Protein AF-A0A839QDI7-F1 (afdb_monomer_lite)

pLDDT: mean 76.37, std 16.33, range [41.84, 93.56]

Structure (mmCIF, N/CA/C/O backbone):
data_AF-A0A839QDI7-F1
#
_entry.id   AF-A0A839QDI7-F1
#
loop_
_atom_site.group_PDB
_atom_site.id
_atom_site.type_symbol
_atom_site.label_atom_id
_atom_site.label_alt_id
_atom_site.label_comp_id
_atom_site.label_asym_id
_atom_site.label_entity_id
_atom_site.label_seq_id
_atom_site.pdbx_PDB_ins_code
_atom_site.Cartn_x
_atom_site.Cartn_y
_atom_site.Cartn_z
_atom_site.occupancy
_atom_site.B_iso_or_equiv
_atom_site.auth_seq_id
_atom_site.auth_comp_id
_atom_site.auth_asym_id
_atom_site.auth_atom_id
_atom_site.pdbx_PDB_model_num
ATOM 1 N N . MET A 1 1 ? 39.606 -48.692 -14.445 1.00 47.41 1 MET A N 1
ATOM 2 C CA . MET A 1 1 ? 39.840 -48.115 -13.105 1.00 47.41 1 MET A CA 1
ATOM 3 C C . MET A 1 1 ? 40.463 -46.753 -13.349 1.00 47.41 1 MET A C 1
ATOM 5 O O . MET A 1 1 ? 41.503 -46.721 -13.983 1.00 47.41 1 MET A O 1
ATOM 9 N N . SER A 1 2 ? 39.851 -45.617 -13.058 1.00 49.47 2 SER A N 1
ATOM 10 C CA . SER A 1 2 ? 38.655 -45.340 -12.272 1.00 49.47 2 SER A CA 1
ATOM 11 C C . SER A 1 2 ? 37.958 -44.123 -12.874 1.00 49.47 2 SER A C 1
ATOM 13 O O . SER A 1 2 ? 38.613 -43.261 -13.460 1.00 49.47 2 SER A O 1
ATOM 15 N N . GLU A 1 3 ? 36.635 -44.105 -12.743 1.00 54.88 3 GLU A N 1
ATOM 16 C CA . GLU A 1 3 ? 35.788 -42.927 -12.905 1.00 54.88 3 GLU A CA 1
ATOM 17 C C . GLU A 1 3 ? 36.410 -41.715 -12.201 1.00 54.88 3 GLU A C 1
ATOM 19 O O . GLU A 1 3 ? 36.850 -41.809 -11.056 1.00 54.88 3 GLU A O 1
ATOM 24 N N . SER A 1 4 ? 36.450 -40.577 -12.889 1.00 53.19 4 SER A N 1
ATOM 25 C CA . SER A 1 4 ? 36.465 -39.279 -12.221 1.00 53.19 4 SER A CA 1
ATOM 26 C C . SER A 1 4 ? 35.068 -38.719 -12.374 1.00 53.19 4 SER A C 1
ATOM 28 O O . SER A 1 4 ? 34.658 -38.272 -13.444 1.00 53.19 4 SER A O 1
ATOM 30 N N . SER A 1 5 ? 34.342 -38.919 -11.286 1.00 52.75 5 SER A N 1
ATOM 31 C CA . SER A 1 5 ? 32.993 -38.493 -10.999 1.00 52.75 5 SER A CA 1
ATOM 32 C C . SER A 1 5 ? 32.798 -36.996 -11.244 1.00 52.75 5 SER A C 1
ATOM 34 O O . SER A 1 5 ? 33.631 -36.174 -10.873 1.00 52.75 5 SER A O 1
ATOM 36 N N . GLU A 1 6 ? 31.644 -36.690 -11.833 1.00 56.03 6 GLU A N 1
ATOM 37 C CA . GLU A 1 6 ? 30.697 -35.733 -11.260 1.00 56.03 6 GLU A CA 1
ATOM 38 C C . GLU A 1 6 ? 31.202 -34.291 -11.116 1.00 56.03 6 GLU A C 1
ATOM 40 O O . GLU A 1 6 ? 31.594 -33.824 -10.051 1.00 56.03 6 GLU A O 1
ATOM 45 N N . SER A 1 7 ? 31.097 -33.533 -12.209 1.00 48.75 7 SER A N 1
ATOM 46 C CA . SER A 1 7 ? 30.787 -32.108 -12.077 1.00 48.75 7 SER A CA 1
ATOM 47 C C . SER A 1 7 ? 29.294 -32.020 -11.786 1.00 48.75 7 SER A C 1
ATOM 49 O O . SER A 1 7 ? 28.480 -31.988 -12.707 1.00 48.75 7 SER A O 1
ATOM 51 N N . ALA A 1 8 ? 28.956 -32.109 -10.500 1.00 52.09 8 ALA A N 1
ATOM 52 C CA . ALA A 1 8 ? 27.631 -31.813 -9.993 1.00 52.09 8 ALA A CA 1
ATOM 53 C C . ALA A 1 8 ? 27.238 -30.406 -10.456 1.00 52.09 8 ALA A C 1
ATOM 55 O O . ALA A 1 8 ? 27.849 -29.409 -10.072 1.00 52.09 8 ALA A O 1
ATOM 56 N N . ASP A 1 9 ? 26.282 -30.381 -11.376 1.00 53.50 9 ASP A N 1
ATOM 57 C CA . ASP A 1 9 ? 25.026 -29.663 -11.215 1.00 53.50 9 ASP A CA 1
ATOM 58 C C . ASP A 1 9 ? 24.997 -28.739 -9.984 1.00 53.50 9 ASP A C 1
ATOM 60 O O . ASP A 1 9 ? 24.723 -29.147 -8.857 1.00 53.50 9 ASP A O 1
ATOM 64 N N . VAL A 1 10 ? 25.337 -27.477 -10.212 1.00 52.00 10 VAL A N 1
ATOM 65 C CA . VAL A 1 10 ? 24.714 -26.384 -9.479 1.00 52.00 10 VAL A CA 1
ATOM 66 C C . VAL A 1 10 ? 24.097 -25.532 -10.570 1.00 52.00 10 VAL A C 1
ATOM 68 O O . VAL A 1 10 ? 24.691 -24.556 -11.033 1.00 52.00 10 VAL A O 1
ATOM 71 N N . GLU A 1 11 ? 22.926 -25.959 -11.049 1.00 41.84 11 GLU A N 1
ATOM 72 C CA . GLU A 1 11 ? 21.952 -25.010 -11.571 1.00 41.84 11 GLU A CA 1
ATOM 73 C C . GLU A 1 11 ? 21.780 -23.950 -10.477 1.00 41.84 11 GLU A C 1
ATOM 75 O O . GLU A 1 11 ? 21.132 -24.172 -9.455 1.00 41.84 11 GLU A O 1
ATOM 80 N N . ALA A 1 12 ? 22.452 -22.809 -10.640 1.00 44.59 12 ALA A N 1
ATOM 81 C CA . ALA A 1 12 ? 22.109 -21.603 -9.917 1.00 44.59 12 ALA A CA 1
ATOM 82 C C . ALA A 1 12 ? 20.693 -21.261 -10.372 1.00 44.59 12 ALA A C 1
ATOM 84 O O . ALA A 1 12 ? 20.512 -20.640 -11.418 1.00 44.59 12 ALA A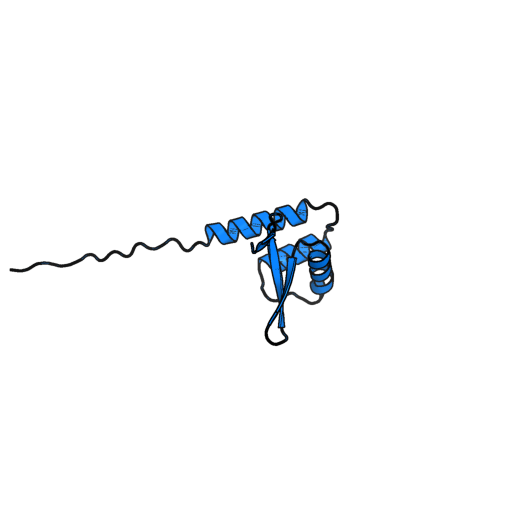 O 1
ATOM 85 N N . VAL A 1 13 ? 19.700 -21.774 -9.646 1.00 46.81 13 VAL A N 1
ATOM 86 C CA . VAL A 1 13 ? 18.305 -21.385 -9.803 1.00 46.81 13 VAL A CA 1
ATOM 87 C C . VAL A 1 13 ? 18.317 -19.862 -9.681 1.00 46.81 13 VAL A C 1
ATOM 89 O O . VAL A 1 13 ? 18.729 -19.372 -8.627 1.00 46.81 13 VAL A O 1
ATOM 92 N N . PRO A 1 14 ? 18.004 -19.094 -10.741 1.00 48.91 14 PRO A N 1
ATOM 93 C CA . PRO A 1 14 ? 17.879 -17.659 -10.587 1.00 48.91 14 PRO A CA 1
ATOM 94 C C . PRO A 1 14 ? 16.762 -17.446 -9.570 1.00 48.91 14 PRO A C 1
ATOM 96 O O . PRO A 1 14 ? 15.623 -17.845 -9.803 1.00 48.91 14 PRO A O 1
ATOM 99 N N . GLU A 1 15 ? 17.131 -16.918 -8.406 1.00 46.25 15 GLU A N 1
ATOM 100 C CA . GLU A 1 15 ? 16.193 -16.478 -7.384 1.00 46.25 15 GLU A CA 1
ATOM 101 C C . GLU A 1 15 ? 15.130 -15.614 -8.069 1.00 46.25 15 GLU A C 1
ATOM 103 O O . GLU A 1 15 ? 15.478 -14.669 -8.781 1.00 46.25 15 GLU A O 1
ATOM 108 N N . ASP A 1 16 ? 13.856 -15.953 -7.856 1.00 48.69 16 ASP A N 1
ATOM 109 C CA . ASP A 1 16 ? 12.615 -15.339 -8.369 1.00 48.69 16 ASP A CA 1
ATOM 110 C C . ASP A 1 16 ? 12.456 -13.821 -8.069 1.00 48.69 16 ASP A C 1
ATOM 112 O O . ASP A 1 16 ? 11.361 -13.266 -8.102 1.00 48.69 16 ASP A O 1
ATOM 116 N N . THR A 1 17 ? 13.550 -13.111 -7.809 1.00 52.19 17 THR A N 1
ATOM 117 C CA . THR A 1 17 ? 13.651 -11.663 -7.599 1.00 52.19 17 THR A CA 1
ATOM 118 C C . THR A 1 17 ? 13.067 -10.835 -8.749 1.00 52.19 17 THR A C 1
ATOM 120 O O . THR A 1 17 ? 12.470 -9.788 -8.500 1.00 52.19 17 THR A O 1
ATOM 123 N N . ASP A 1 18 ? 13.154 -11.308 -9.998 1.00 56.91 18 ASP A N 1
ATOM 124 C CA . ASP A 1 18 ? 12.501 -10.665 -11.150 1.00 56.91 18 ASP A CA 1
ATOM 125 C C . ASP A 1 18 ? 10.969 -10.654 -11.013 1.00 56.91 18 ASP A C 1
ATOM 127 O O . ASP A 1 18 ? 10.302 -9.711 -11.450 1.00 56.91 18 ASP A O 1
ATOM 131 N N . ASN A 1 19 ? 10.395 -11.687 -10.392 1.00 60.00 19 ASN A N 1
ATOM 132 C CA . ASN A 1 19 ? 8.955 -11.806 -10.209 1.00 60.00 19 ASN A CA 1
ATOM 133 C C . ASN A 1 19 ? 8.465 -10.876 -9.086 1.00 60.00 19 ASN A C 1
ATOM 135 O O . ASN A 1 19 ? 7.455 -10.195 -9.263 1.00 60.00 19 ASN A O 1
ATOM 139 N N . GLU A 1 20 ? 9.221 -10.767 -7.988 1.00 64.38 20 GLU A N 1
ATOM 140 C CA . GLU A 1 20 ? 8.925 -9.861 -6.867 1.00 64.38 20 GLU A CA 1
ATOM 141 C C . GLU A 1 20 ? 9.080 -8.380 -7.256 1.00 64.38 20 GLU A C 1
ATOM 143 O O . GLU A 1 20 ? 8.232 -7.551 -6.919 1.00 64.38 20 GLU A O 1
ATOM 148 N N . ASP A 1 21 ? 10.120 -8.024 -8.023 1.00 74.31 21 ASP A N 1
ATOM 149 C CA . ASP A 1 21 ? 10.303 -6.656 -8.530 1.00 74.31 21 ASP A CA 1
ATOM 150 C C . ASP A 1 21 ? 9.171 -6.271 -9.492 1.00 74.31 21 ASP A C 1
ATOM 152 O O . ASP A 1 21 ? 8.571 -5.198 -9.377 1.00 74.31 21 ASP A O 1
ATOM 156 N N . THR A 1 22 ? 8.804 -7.195 -10.384 1.00 77.75 22 THR A N 1
ATOM 157 C CA . THR A 1 22 ? 7.702 -7.006 -11.330 1.00 77.75 22 THR A CA 1
ATOM 158 C C . THR A 1 22 ? 6.357 -6.857 -10.616 1.00 77.75 22 THR A C 1
ATOM 160 O O . THR A 1 22 ? 5.559 -5.995 -10.991 1.00 77.75 22 THR A O 1
ATOM 163 N N . ALA A 1 23 ? 6.080 -7.670 -9.596 1.00 78.31 23 ALA A N 1
ATOM 164 C CA . ALA A 1 23 ? 4.841 -7.591 -8.830 1.00 78.31 23 ALA A CA 1
ATOM 165 C C . ALA A 1 23 ? 4.753 -6.280 -8.033 1.00 78.31 23 ALA A C 1
ATOM 167 O O . ALA A 1 23 ? 3.732 -5.587 -8.086 1.00 78.31 23 ALA A O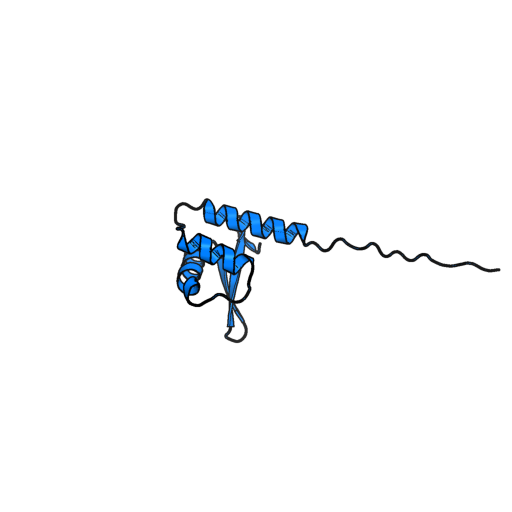 1
ATOM 168 N N . ARG A 1 24 ? 5.864 -5.863 -7.416 1.00 81.62 24 ARG A N 1
ATOM 169 C CA . ARG A 1 24 ? 5.984 -4.571 -6.732 1.00 81.62 24 ARG A CA 1
ATOM 170 C C . ARG A 1 24 ? 5.725 -3.392 -7.671 1.00 81.62 24 ARG A C 1
ATOM 172 O O . ARG A 1 24 ? 4.939 -2.507 -7.337 1.00 81.62 24 ARG A O 1
ATOM 179 N N . GLN A 1 25 ? 6.347 -3.375 -8.852 1.00 84.50 25 GLN A N 1
ATOM 180 C CA . GLN A 1 25 ? 6.142 -2.311 -9.843 1.00 84.50 25 GLN A CA 1
ATOM 181 C C . GLN A 1 25 ? 4.697 -2.261 -10.353 1.00 84.50 25 GLN A C 1
ATOM 183 O O . GLN A 1 25 ? 4.131 -1.177 -10.491 1.00 84.50 25 GLN A O 1
ATOM 188 N N . ARG A 1 26 ? 4.079 -3.422 -10.606 1.00 84.19 26 ARG A N 1
ATOM 189 C CA . ARG A 1 26 ? 2.671 -3.504 -11.028 1.00 84.19 26 ARG A CA 1
ATOM 190 C C . ARG A 1 26 ? 1.727 -2.959 -9.970 1.00 84.19 26 ARG A C 1
ATOM 192 O O . ARG A 1 26 ? 0.804 -2.225 -10.308 1.00 84.19 26 ARG A O 1
ATOM 199 N N . TRP A 1 27 ? 1.965 -3.292 -8.707 1.00 88.19 27 TRP A N 1
ATOM 200 C CA . TRP A 1 27 ? 1.168 -2.760 -7.615 1.00 88.19 27 TRP A CA 1
ATOM 201 C C . TRP A 1 27 ? 1.307 -1.239 -7.494 1.00 88.19 27 TRP A C 1
ATOM 203 O O . TRP A 1 27 ? 0.296 -0.544 -7.466 1.00 88.19 27 TRP A O 1
ATOM 213 N N . LEU A 1 28 ? 2.535 -0.707 -7.506 1.00 90.25 28 LEU A N 1
ATOM 214 C CA . LEU A 1 28 ? 2.762 0.743 -7.461 1.00 90.25 28 LEU A CA 1
ATOM 215 C C . LEU A 1 28 ? 2.069 1.471 -8.621 1.00 90.25 28 LEU A C 1
ATOM 217 O O . LEU A 1 28 ? 1.464 2.523 -8.412 1.00 90.25 28 LEU A O 1
ATOM 221 N N . ALA A 1 29 ? 2.105 0.894 -9.826 1.00 88.62 29 ALA A N 1
ATOM 222 C CA . ALA A 1 29 ? 1.370 1.418 -10.972 1.00 88.62 29 ALA A CA 1
ATOM 223 C C . ALA A 1 29 ? -0.149 1.395 -10.736 1.00 88.62 29 ALA A C 1
ATOM 225 O O . ALA A 1 29 ? -0.807 2.404 -10.961 1.00 88.62 29 ALA A O 1
ATOM 226 N N . ALA A 1 30 ? -0.699 0.298 -10.206 1.00 87.25 30 ALA A N 1
ATOM 227 C CA . ALA A 1 30 ? -2.124 0.193 -9.895 1.00 87.25 30 ALA A CA 1
ATOM 228 C C . ALA A 1 30 ? -2.577 1.222 -8.846 1.00 87.25 30 ALA A C 1
ATOM 230 O O . ALA A 1 30 ? -3.646 1.813 -8.990 1.00 87.25 30 ALA A O 1
ATOM 231 N N . VAL A 1 31 ? -1.754 1.482 -7.821 1.00 89.56 31 VAL A N 1
ATOM 232 C CA . VAL A 1 31 ? -2.017 2.562 -6.861 1.00 89.56 31 VAL A CA 1
ATOM 233 C C . VAL A 1 31 ? -2.004 3.911 -7.584 1.00 89.56 31 VAL A C 1
ATOM 235 O O . VAL A 1 31 ? -2.936 4.684 -7.412 1.00 89.56 31 VAL A O 1
ATOM 238 N N . ALA A 1 32 ? -1.013 4.186 -8.437 1.00 90.19 32 ALA A N 1
ATOM 239 C CA . ALA A 1 32 ? -0.926 5.442 -9.190 1.00 90.19 32 ALA A CA 1
ATOM 240 C C . ALA A 1 32 ? -2.071 5.665 -10.195 1.00 90.19 32 ALA A C 1
ATOM 242 O O . ALA A 1 32 ? -2.417 6.811 -10.486 1.00 90.19 32 ALA A O 1
ATOM 243 N N . GLU A 1 33 ? -2.653 4.593 -10.727 1.00 89.50 33 GLU A N 1
ATOM 244 C CA . GLU A 1 33 ? -3.752 4.638 -11.694 1.00 89.50 33 GLU A CA 1
ATOM 245 C C . GLU A 1 33 ? -5.142 4.745 -11.037 1.00 89.50 33 GLU A C 1
ATOM 247 O O . GLU A 1 33 ? -6.103 5.158 -11.696 1.00 89.50 33 GLU A O 1
ATOM 252 N N . ASP A 1 34 ? -5.285 4.411 -9.748 1.00 87.81 34 ASP A N 1
ATOM 253 C CA . ASP A 1 34 ? -6.566 4.512 -9.043 1.00 87.81 34 ASP A CA 1
ATOM 254 C C . ASP A 1 34 ? -6.912 5.979 -8.741 1.00 87.81 34 ASP A C 1
ATOM 256 O O . ASP A 1 34 ? -6.249 6.664 -7.964 1.00 87.81 34 ASP A O 1
ATOM 260 N N . SER A 1 35 ? -8.016 6.454 -9.326 1.00 90.50 35 SER A N 1
ATOM 261 C CA . SER A 1 35 ? -8.503 7.838 -9.205 1.00 90.50 35 SER A CA 1
ATOM 262 C C . SER A 1 35 ? -8.821 8.319 -7.781 1.00 90.50 35 SER A C 1
ATOM 264 O O . SER A 1 35 ? -9.003 9.518 -7.579 1.00 90.50 35 SER A O 1
ATOM 266 N N . ARG A 1 36 ? -8.943 7.406 -6.807 1.00 91.12 36 ARG A N 1
ATOM 267 C CA . ARG A 1 36 ? -9.179 7.724 -5.388 1.00 91.12 36 ARG A CA 1
ATOM 268 C C . ARG A 1 36 ? -7.876 7.983 -4.636 1.00 91.12 36 ARG A C 1
ATOM 270 O O . ARG A 1 36 ? -7.914 8.466 -3.505 1.00 91.12 36 ARG A O 1
ATOM 277 N N . THR A 1 37 ? -6.739 7.622 -5.224 1.00 90.50 37 THR A N 1
ATOM 278 C CA . THR A 1 37 ? -5.436 7.806 -4.597 1.00 90.50 37 THR A CA 1
ATOM 279 C C . THR A 1 37 ? -4.958 9.247 -4.747 1.00 90.50 37 THR A C 1
ATOM 281 O O . THR A 1 37 ? -5.359 9.998 -5.632 1.00 90.50 37 THR A O 1
ATOM 284 N N . GLU A 1 38 ? -4.106 9.654 -3.815 1.00 93.56 38 GLU A N 1
ATOM 285 C CA . GLU A 1 38 ? -3.577 11.008 -3.686 1.00 93.56 38 GLU A CA 1
ATOM 286 C C . GLU A 1 38 ? -2.065 10.900 -3.476 1.00 93.56 38 GLU A C 1
ATOM 288 O O . GLU A 1 38 ? -1.550 9.823 -3.171 1.00 93.56 38 GLU A O 1
ATOM 293 N N . ALA A 1 39 ? -1.339 12.018 -3.5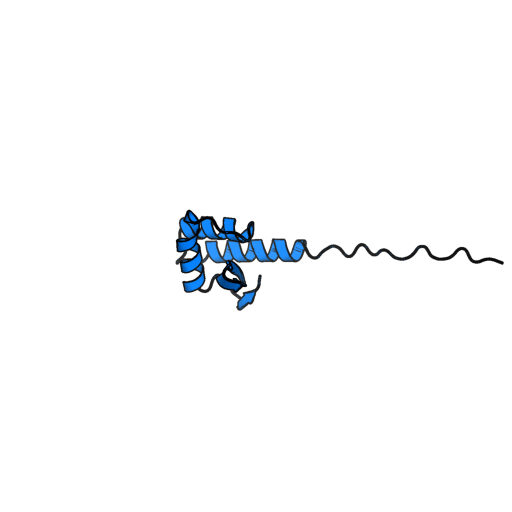43 1.00 92.44 39 ALA A N 1
ATOM 294 C CA . ALA A 1 39 ? 0.117 12.028 -3.376 1.00 92.44 39 ALA A CA 1
ATOM 295 C C . ALA A 1 39 ? 0.593 11.360 -2.067 1.00 92.44 39 ALA A C 1
ATOM 297 O O . ALA A 1 39 ? 1.615 10.675 -2.057 1.00 92.44 39 ALA A O 1
ATOM 298 N N . ARG A 1 40 ? -0.171 11.496 -0.971 1.00 93.56 40 ARG A N 1
ATOM 299 C CA . ARG A 1 40 ? 0.131 10.833 0.310 1.00 93.56 40 ARG A CA 1
ATOM 300 C C . ARG A 1 40 ? 0.027 9.306 0.234 1.00 93.56 40 ARG A C 1
ATOM 302 O O . ARG A 1 40 ? 0.793 8.614 0.896 1.00 93.56 40 ARG A O 1
ATOM 309 N N . HIS A 1 41 ? -0.892 8.794 -0.587 1.00 93.56 41 HIS A N 1
ATOM 310 C CA . HIS A 1 41 ? -1.097 7.363 -0.805 1.00 93.56 41 HIS A CA 1
ATOM 311 C C . HIS A 1 41 ? 0.042 6.779 -1.636 1.00 93.56 41 HIS A C 1
ATOM 313 O O . HIS A 1 41 ? 0.565 5.731 -1.284 1.00 93.56 41 HIS A O 1
ATOM 319 N N . LEU A 1 42 ? 0.491 7.496 -2.672 1.00 92.81 42 LEU A N 1
ATOM 320 C CA . LEU A 1 42 ? 1.646 7.089 -3.481 1.00 92.81 42 LEU A CA 1
ATOM 321 C C . LEU A 1 42 ? 2.923 7.026 -2.645 1.00 92.81 42 LEU A C 1
ATOM 323 O O . LEU A 1 42 ? 3.656 6.046 -2.710 1.00 92.81 42 LEU A O 1
ATOM 327 N N . SER A 1 43 ? 3.142 8.038 -1.805 1.00 92.75 43 SER A N 1
ATOM 328 C CA . SER A 1 43 ? 4.296 8.066 -0.910 1.00 92.75 43 SER A CA 1
ATOM 329 C C . SER A 1 43 ? 4.260 6.923 0.109 1.00 92.75 43 SER A C 1
ATOM 331 O O . SER A 1 43 ? 5.271 6.255 0.302 1.00 92.75 43 SER A O 1
ATOM 333 N N . ALA A 1 44 ? 3.103 6.642 0.719 1.00 91.94 44 ALA A N 1
ATOM 334 C CA . ALA A 1 44 ? 2.961 5.496 1.616 1.00 91.94 44 ALA A CA 1
ATOM 335 C C . ALA A 1 44 ? 3.177 4.166 0.880 1.00 91.94 44 ALA A C 1
ATOM 337 O O . ALA A 1 44 ? 3.869 3.293 1.397 1.00 91.94 44 ALA A O 1
ATOM 338 N N . ALA A 1 45 ? 2.645 4.036 -0.339 1.00 90.75 45 ALA A N 1
ATOM 339 C CA . ALA A 1 45 ? 2.806 2.843 -1.155 1.00 90.75 45 ALA A CA 1
ATOM 340 C C . ALA A 1 45 ? 4.277 2.585 -1.512 1.00 90.75 45 ALA A C 1
ATOM 342 O O . ALA A 1 45 ? 4.744 1.466 -1.341 1.00 90.75 45 ALA A O 1
ATOM 343 N N . GLU A 1 46 ? 5.043 3.604 -1.914 1.00 90.69 46 GLU A N 1
ATOM 344 C CA . GLU A 1 46 ? 6.489 3.463 -2.141 1.00 90.69 46 GLU A CA 1
ATOM 345 C C . GLU A 1 46 ? 7.222 2.971 -0.889 1.00 90.69 46 GLU A C 1
ATOM 347 O O . GLU A 1 46 ? 8.054 2.068 -0.973 1.00 90.69 46 GLU A O 1
ATOM 352 N N . VAL A 1 47 ? 6.905 3.511 0.291 1.00 90.62 47 VAL A N 1
ATOM 353 C CA . VAL A 1 47 ? 7.560 3.069 1.530 1.00 90.62 47 VAL A CA 1
ATOM 354 C C . VAL A 1 47 ? 7.181 1.625 1.869 1.00 90.62 47 VAL A C 1
ATOM 356 O O . VAL A 1 47 ? 8.076 0.830 2.149 1.00 90.62 47 VAL A O 1
ATOM 359 N N . MET A 1 48 ? 5.898 1.264 1.761 1.00 87.94 48 MET A N 1
ATOM 360 C CA . MET A 1 48 ? 5.400 -0.111 1.940 1.00 87.94 48 MET A CA 1
ATOM 361 C C . MET A 1 48 ? 6.059 -1.100 0.970 1.00 87.94 48 MET A C 1
ATOM 363 O O . MET A 1 48 ? 6.355 -2.231 1.339 1.00 87.94 48 MET A O 1
ATOM 367 N N . ALA A 1 49 ? 6.306 -0.674 -0.271 1.00 85.88 49 ALA A N 1
ATOM 368 C CA . ALA A 1 49 ? 6.919 -1.498 -1.310 1.00 85.88 49 ALA A CA 1
ATOM 369 C C . ALA A 1 49 ? 8.351 -1.925 -0.957 1.00 85.88 49 ALA A C 1
ATOM 371 O O . ALA A 1 49 ? 8.832 -2.961 -1.414 1.00 85.88 49 ALA A O 1
ATOM 372 N N . HIS A 1 50 ? 9.057 -1.085 -0.199 1.00 83.69 50 HIS A N 1
ATOM 373 C CA . HIS A 1 50 ? 10.488 -1.226 0.056 1.00 83.69 50 HIS A CA 1
ATOM 374 C C . HIS A 1 50 ? 10.821 -1.587 1.500 1.00 83.69 50 HIS A C 1
ATOM 376 O O . HIS A 1 50 ? 11.958 -1.980 1.773 1.00 83.69 50 HIS A O 1
ATOM 382 N N . ARG A 1 51 ? 9.883 -1.413 2.435 1.00 78.69 51 ARG A N 1
ATOM 383 C CA . ARG A 1 51 ? 10.111 -1.626 3.864 1.00 78.69 51 ARG A CA 1
ATOM 384 C C . ARG A 1 51 ? 8.914 -2.328 4.505 1.00 78.69 51 ARG A C 1
ATOM 386 O O . ARG A 1 51 ? 7.787 -1.893 4.289 1.00 78.69 51 ARG A O 1
ATOM 393 N N . PRO A 1 52 ? 9.155 -3.359 5.335 1.00 71.19 52 PRO A N 1
ATOM 394 C CA . PRO A 1 52 ? 8.089 -4.019 6.084 1.00 71.19 52 PRO A CA 1
ATOM 395 C C . PRO A 1 52 ? 7.518 -3.115 7.186 1.00 71.19 52 PRO A C 1
ATOM 397 O O . PRO A 1 52 ? 6.320 -3.148 7.454 1.00 71.19 52 PRO A O 1
ATOM 400 N N . GLU A 1 53 ? 8.368 -2.284 7.798 1.00 78.50 53 GLU A N 1
ATOM 401 C CA . GLU A 1 53 ? 7.980 -1.337 8.841 1.00 78.50 53 GLU A CA 1
ATOM 402 C C . GLU A 1 53 ? 7.624 0.022 8.240 1.00 78.50 53 GLU A C 1
ATOM 404 O O . GLU A 1 53 ? 8.431 0.651 7.541 1.00 78.50 53 GLU A O 1
ATOM 409 N N . LEU A 1 54 ? 6.414 0.489 8.552 1.00 83.81 54 LEU A N 1
ATOM 410 C CA . LEU A 1 54 ? 5.898 1.749 8.048 1.00 83.81 54 LEU A CA 1
ATOM 411 C C . LEU A 1 54 ? 6.031 2.872 9.085 1.00 83.81 54 LEU A C 1
ATOM 413 O O . LEU A 1 54 ? 5.524 2.721 10.195 1.00 83.81 54 LEU A O 1
ATOM 417 N N . PRO A 1 55 ? 6.657 4.013 8.741 1.00 86.25 55 PRO A N 1
ATOM 418 C CA . PRO A 1 55 ? 6.707 5.174 9.623 1.00 86.25 55 PRO A CA 1
ATOM 419 C C . PRO A 1 55 ? 5.310 5.710 9.963 1.00 86.25 55 PRO A C 1
ATOM 421 O O . PRO A 1 55 ? 4.415 5.704 9.113 1.00 86.25 55 PRO A O 1
ATOM 424 N N . ASP A 1 56 ? 5.156 6.266 11.170 1.00 87.56 56 ASP A N 1
ATOM 425 C CA . ASP A 1 56 ? 3.879 6.792 11.682 1.00 87.56 56 ASP A CA 1
ATOM 426 C C . ASP A 1 56 ? 3.209 7.805 10.740 1.00 87.56 56 ASP A C 1
ATOM 428 O O . ASP A 1 56 ? 1.985 7.839 10.611 1.00 87.56 56 ASP A O 1
ATOM 432 N N . GLU A 1 57 ? 4.010 8.605 10.030 1.00 89.94 57 GLU A N 1
ATOM 433 C CA . GLU A 1 57 ? 3.540 9.602 9.060 1.00 89.94 57 GLU A CA 1
ATOM 434 C C . GLU A 1 57 ? 2.809 8.995 7.849 1.00 89.94 57 GLU A C 1
ATOM 436 O O . GLU A 1 57 ? 2.003 9.675 7.211 1.00 89.94 57 GLU A O 1
ATOM 441 N N . HIS A 1 58 ? 3.033 7.709 7.565 1.00 91.00 58 HIS A N 1
ATOM 442 C CA . HIS A 1 58 ? 2.401 6.975 6.471 1.00 91.00 58 HIS A CA 1
ATOM 443 C C . HIS A 1 58 ? 1.286 6.030 6.933 1.00 91.00 58 HIS A C 1
ATOM 445 O O . HIS A 1 58 ? 0.539 5.543 6.084 1.00 91.00 58 HIS A O 1
ATOM 451 N N . LEU A 1 59 ? 1.110 5.801 8.243 1.00 89.06 59 LEU A N 1
ATOM 452 C CA . LEU A 1 59 ? 0.114 4.852 8.761 1.00 89.06 59 LEU A CA 1
ATOM 453 C C . LEU A 1 59 ? -1.311 5.199 8.323 1.00 89.06 59 LEU A C 1
ATOM 455 O O . LEU A 1 59 ? -2.023 4.332 7.828 1.00 89.06 59 LEU A O 1
ATOM 459 N N . ALA A 1 60 ? -1.714 6.468 8.433 1.00 91.62 60 ALA A N 1
ATOM 460 C CA . ALA A 1 60 ? -3.057 6.887 8.026 1.00 91.62 60 ALA A CA 1
ATOM 461 C C . ALA A 1 60 ? -3.302 6.642 6.525 1.00 91.62 60 ALA A C 1
ATOM 463 O O . ALA A 1 60 ? -4.349 6.134 6.134 1.00 91.62 60 ALA A O 1
ATOM 464 N N . ALA A 1 61 ? -2.308 6.945 5.686 1.00 92.88 61 ALA A N 1
ATOM 465 C CA . ALA A 1 61 ? -2.388 6.720 4.246 1.00 92.88 61 ALA A CA 1
ATOM 466 C C . ALA A 1 61 ? -2.402 5.221 3.890 1.00 92.88 61 ALA A C 1
ATOM 468 O O . ALA A 1 61 ? -3.120 4.821 2.977 1.00 92.88 61 ALA A O 1
ATOM 469 N N . ALA A 1 62 ? -1.663 4.383 4.620 1.00 90.06 62 ALA A N 1
ATOM 470 C CA . ALA A 1 62 ? -1.685 2.934 4.439 1.00 90.06 62 ALA A CA 1
ATOM 471 C C . ALA A 1 62 ? -3.024 2.309 4.850 1.00 90.06 62 ALA A C 1
ATOM 473 O O . ALA A 1 62 ? -3.538 1.439 4.150 1.00 90.06 62 ALA A O 1
ATOM 474 N N . GLU A 1 63 ? -3.644 2.781 5.934 1.00 91.88 63 GLU A N 1
ATOM 475 C CA . GLU A 1 63 ? -4.991 2.340 6.311 1.00 91.88 63 GLU A CA 1
ATOM 476 C C . GLU A 1 63 ? -6.037 2.716 5.256 1.00 91.88 63 GLU A C 1
ATOM 478 O O . GLU A 1 63 ? -6.927 1.918 4.957 1.00 91.88 63 GLU A O 1
ATOM 483 N N . GLU A 1 64 ? -5.913 3.889 4.638 1.00 92.94 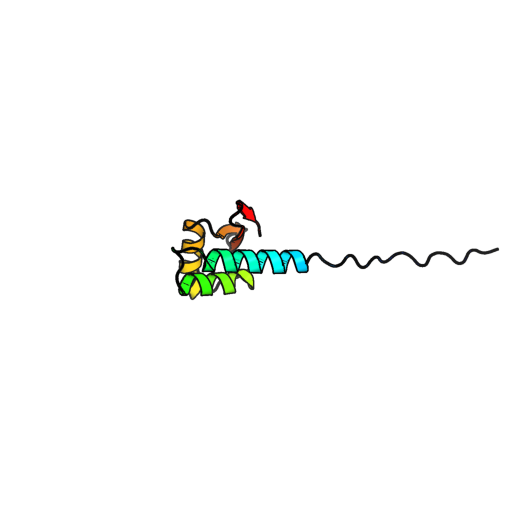64 GLU A N 1
ATOM 484 C CA . GLU A 1 64 ? -6.774 4.283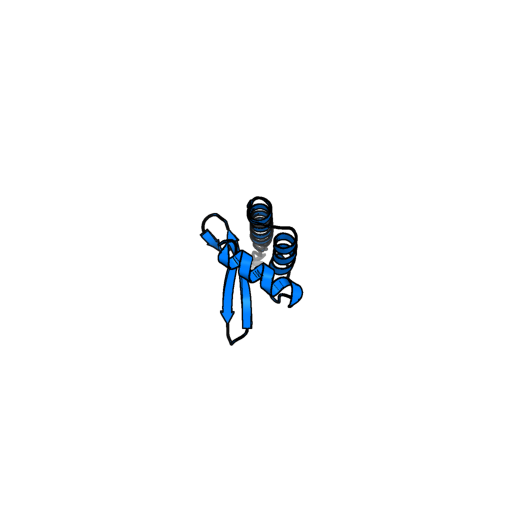 3.522 1.00 92.94 64 GLU A CA 1
ATOM 485 C C . GLU A 1 64 ? -6.551 3.403 2.280 1.00 92.94 64 GLU A C 1
ATOM 487 O O . GLU A 1 64 ? -7.528 2.963 1.673 1.00 92.94 64 GLU A O 1
ATOM 492 N N . LEU A 1 65 ? -5.304 3.040 1.949 1.00 90.75 65 LEU A N 1
ATOM 493 C CA . LEU A 1 65 ? -5.008 2.067 0.883 1.00 90.75 65 LEU A CA 1
ATOM 494 C C . LEU A 1 65 ? -5.669 0.703 1.143 1.00 90.75 65 LEU A C 1
ATOM 496 O O . LEU A 1 65 ? -6.172 0.067 0.212 1.00 90.75 65 LEU A O 1
ATOM 500 N N . VAL A 1 66 ? -5.734 0.272 2.405 1.00 90.62 66 VAL A N 1
ATOM 501 C CA . VAL A 1 66 ? -6.449 -0.951 2.803 1.00 90.62 66 VAL A CA 1
ATOM 502 C C . VAL A 1 66 ? -7.956 -0.803 2.602 1.00 90.62 66 VAL A C 1
ATOM 504 O O . VAL A 1 66 ? -8.591 -1.684 2.023 1.00 90.62 66 VAL A O 1
ATOM 507 N N . GLN A 1 67 ? -8.543 0.326 3.006 1.00 90.81 67 GLN A N 1
ATOM 508 C CA . GLN A 1 67 ? -9.968 0.611 2.784 1.00 90.81 67 GLN A CA 1
ATOM 509 C C . GLN A 1 67 ? -10.328 0.693 1.292 1.00 90.81 67 GLN A C 1
ATOM 511 O O . GLN A 1 67 ? -11.443 0.343 0.900 1.00 90.81 67 GLN A O 1
ATOM 516 N N . MET A 1 68 ? -9.386 1.121 0.450 1.00 88.69 68 MET A N 1
ATOM 517 C CA . MET A 1 68 ? -9.536 1.157 -1.007 1.00 88.69 68 MET A CA 1
ATOM 518 C C . MET A 1 68 ? -9.421 -0.225 -1.665 1.00 88.69 68 MET A C 1
ATOM 520 O O . MET A 1 68 ? -9.775 -0.348 -2.841 1.00 88.69 68 MET A O 1
ATOM 524 N N . GLY A 1 69 ? -8.979 -1.247 -0.923 1.00 86.81 69 GLY A N 1
ATOM 525 C CA . GLY A 1 69 ? -8.741 -2.600 -1.428 1.00 86.81 69 GLY A CA 1
ATOM 526 C C . GLY A 1 69 ? -7.430 -2.747 -2.202 1.00 86.81 69 GLY A C 1
ATOM 527 O O . GLY A 1 69 ? -7.305 -3.676 -2.992 1.00 86.81 69 GLY A O 1
ATOM 528 N N . LEU A 1 70 ? -6.477 -1.831 -1.999 1.00 86.88 70 LEU A N 1
ATOM 529 C CA . LEU A 1 70 ? -5.170 -1.822 -2.666 1.00 86.88 70 LEU A CA 1
ATOM 530 C C . LEU A 1 70 ? -4.061 -2.434 -1.797 1.00 86.88 70 LEU A C 1
ATOM 532 O O . LEU A 1 70 ? -2.977 -2.719 -2.294 1.00 86.88 70 LEU A O 1
ATOM 536 N N . ALA A 1 71 ? -4.315 -2.649 -0.507 1.00 89.06 71 ALA A N 1
ATOM 537 C CA . ALA A 1 71 ? -3.398 -3.305 0.420 1.00 89.06 71 ALA A CA 1
ATOM 538 C C . ALA A 1 71 ? -4.169 -4.153 1.444 1.00 89.06 71 ALA A C 1
ATOM 540 O O . ALA A 1 71 ? -5.344 -3.903 1.719 1.00 89.06 71 ALA A O 1
ATOM 541 N N . TRP A 1 72 ? -3.514 -5.145 2.041 1.00 87.19 72 TRP A N 1
ATOM 542 C CA . TRP A 1 72 ? -4.008 -5.856 3.220 1.00 87.19 72 TRP A CA 1
ATOM 543 C C . TRP A 1 72 ? -3.252 -5.413 4.459 1.00 87.19 72 TRP A C 1
ATOM 545 O O . TRP A 1 72 ? -2.034 -5.281 4.428 1.00 87.19 72 TRP A O 1
ATOM 555 N N . LYS A 1 73 ? -3.979 -5.220 5.560 1.00 87.31 73 LYS A N 1
ATOM 556 C CA . LYS A 1 73 ? -3.395 -5.050 6.890 1.00 87.31 73 LYS A CA 1
ATOM 557 C C . LYS A 1 73 ? -3.300 -6.424 7.542 1.00 87.31 73 LYS A C 1
ATOM 559 O O . LYS A 1 73 ? -4.326 -7.073 7.740 1.00 87.31 73 LYS A O 1
ATOM 564 N N . ASN A 1 74 ? -2.089 -6.844 7.871 1.00 84.19 74 ASN A N 1
ATOM 565 C CA . ASN A 1 74 ? -1.822 -8.048 8.642 1.00 84.19 74 ASN A CA 1
ATOM 566 C C . ASN A 1 74 ? -1.389 -7.653 10.051 1.00 84.19 74 ASN A C 1
ATOM 568 O O . ASN A 1 74 ? -0.701 -6.653 10.244 1.00 84.19 74 ASN A O 1
ATOM 572 N N . GLU A 1 75 ? -1.785 -8.453 11.029 1.00 84.25 75 GLU A N 1
ATOM 573 C CA . GLU A 1 75 ? -1.326 -8.337 12.409 1.00 84.25 75 GLU A CA 1
ATOM 574 C C . GLU A 1 75 ? -0.704 -9.678 12.793 1.00 84.25 75 GLU A C 1
ATOM 576 O O . GLU A 1 75 ? -1.381 -10.709 12.765 1.00 84.25 75 GLU A O 1
ATOM 581 N N . LEU A 1 76 ? 0.591 -9.671 13.101 1.00 77.69 76 LEU A N 1
ATOM 582 C CA . LEU A 1 76 ? 1.331 -10.850 13.539 1.00 77.69 76 LEU A CA 1
ATOM 583 C C . LEU A 1 76 ? 2.039 -10.504 14.849 1.00 77.69 76 LEU A C 1
ATOM 585 O O . LEU A 1 76 ? 2.786 -9.536 14.903 1.00 77.69 76 LEU A O 1
ATOM 589 N N . ASP A 1 77 ? 1.765 -11.256 15.915 1.00 79.25 77 ASP A N 1
ATOM 590 C CA . ASP A 1 77 ? 2.375 -11.051 17.241 1.00 79.25 77 ASP A CA 1
ATOM 591 C C . ASP A 1 77 ? 2.252 -9.609 17.797 1.00 79.25 77 ASP A C 1
ATOM 593 O O . ASP A 1 77 ? 3.083 -9.150 18.580 1.00 79.25 77 ASP A O 1
ATOM 597 N N . GLY A 1 78 ? 1.179 -8.895 17.429 1.00 76.81 78 GLY A N 1
ATOM 598 C CA . GLY A 1 78 ? 0.922 -7.506 17.835 1.00 76.81 78 GLY A CA 1
ATOM 599 C C . GLY A 1 78 ? 1.633 -6.449 16.982 1.00 76.81 78 GLY A C 1
ATOM 600 O O . GLY A 1 78 ? 1.503 -5.257 17.264 1.00 76.81 78 GLY A O 1
ATOM 601 N N . GLU A 1 79 ? 2.352 -6.866 15.939 1.00 77.31 79 GLU A N 1
ATOM 602 C CA . GLU A 1 79 ? 2.983 -5.995 14.952 1.00 77.31 79 GLU A CA 1
ATOM 603 C C . GLU A 1 79 ? 2.123 -5.907 13.687 1.00 77.31 79 GLU A C 1
ATOM 605 O O . GLU A 1 79 ? 1.686 -6.918 13.124 1.00 77.31 79 GLU A O 1
ATOM 610 N N . PHE A 1 80 ? 1.856 -4.678 13.242 1.00 76.12 80 PHE A N 1
ATOM 611 C CA . PHE A 1 80 ? 1.093 -4.429 12.025 1.00 76.12 80 PHE A CA 1
ATOM 612 C C . PHE A 1 80 ? 2.024 -4.352 10.820 1.00 76.12 80 PHE A C 1
ATOM 614 O O . PHE A 1 80 ? 2.930 -3.523 10.782 1.00 76.12 80 PHE A O 1
ATOM 621 N N . SER A 1 81 ? 1.736 -5.156 9.803 1.00 78.31 81 SER A N 1
ATOM 622 C CA . SER A 1 81 ? 2.372 -5.073 8.489 1.00 78.31 81 SER A CA 1
ATOM 623 C C . SER A 1 81 ? 1.321 -4.847 7.410 1.00 78.31 81 SER A C 1
ATOM 625 O O . SER A 1 81 ? 0.142 -5.172 7.578 1.00 78.31 81 SER A O 1
ATOM 627 N N . TYR A 1 82 ? 1.741 -4.267 6.291 1.00 79.00 82 TYR A N 1
ATOM 628 C CA . TYR A 1 82 ? 0.859 -4.005 5.163 1.00 79.00 82 TYR A CA 1
ATOM 629 C C . TYR A 1 82 ? 1.377 -4.734 3.927 1.00 79.00 82 TYR A C 1
ATOM 631 O O . TYR A 1 82 ? 2.521 -4.543 3.529 1.00 79.00 82 TYR A O 1
ATOM 639 N N . THR A 1 83 ? 0.536 -5.568 3.320 1.00 80.50 83 THR A N 1
ATOM 640 C CA . THR A 1 83 ? 0.885 -6.342 2.124 1.00 80.50 83 THR A CA 1
ATOM 641 C C . THR A 1 83 ? 0.223 -5.734 0.889 1.00 80.50 83 THR A C 1
ATOM 643 O O . THR A 1 83 ? -1.006 -5.616 0.861 1.00 80.50 83 THR A O 1
ATOM 646 N N . PRO A 1 84 ? 1.004 -5.361 -0.135 1.00 78.38 84 PRO A N 1
ATOM 647 C CA . PRO A 1 84 ? 0.505 -5.038 -1.469 1.00 78.38 84 PRO A CA 1
ATOM 648 C C . PRO A 1 84 ? -0.434 -6.109 -2.042 1.00 78.38 84 PRO A C 1
ATOM 650 O O . PRO A 1 84 ? -0.142 -7.302 -1.971 1.00 78.38 84 PRO A O 1
ATOM 653 N N . ILE A 1 85 ? -1.552 -5.698 -2.646 1.00 75.12 85 ILE A N 1
ATOM 654 C CA . ILE A 1 85 ? -2.452 -6.615 -3.362 1.00 75.12 85 ILE A CA 1
ATOM 655 C C . ILE A 1 85 ? -2.404 -6.270 -4.845 1.00 75.12 85 ILE A C 1
ATOM 657 O O . ILE A 1 85 ? -2.632 -5.125 -5.230 1.00 75.12 85 ILE A O 1
ATOM 661 N N . ASP A 1 86 ? -2.179 -7.268 -5.690 1.00 65.81 86 ASP A N 1
ATOM 662 C CA . ASP A 1 86 ? -2.437 -7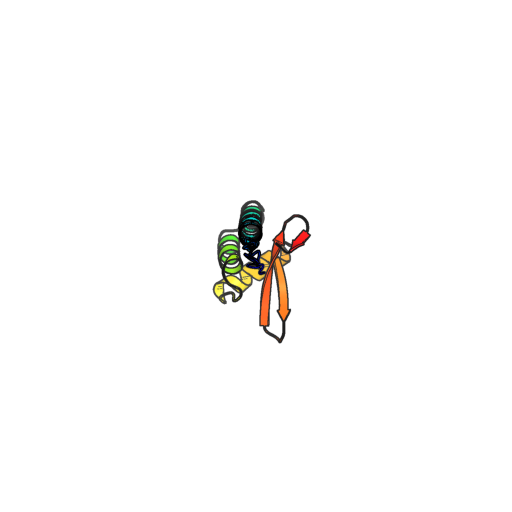.151 -7.119 1.00 65.81 86 ASP A CA 1
ATOM 663 C C . ASP A 1 86 ? -3.925 -6.786 -7.333 1.00 65.81 86 ASP A C 1
ATOM 665 O O . ASP A 1 86 ? -4.795 -7.427 -6.733 1.00 65.81 86 ASP A O 1
ATOM 669 N N . PRO A 1 87 ? -4.275 -5.813 -8.194 1.00 55.75 87 PRO A N 1
ATOM 670 C CA . PRO A 1 87 ? -5.668 -5.528 -8.561 1.00 55.75 87 PRO A CA 1
ATOM 671 C C . PRO A 1 87 ? -6.458 -6.754 -9.072 1.00 55.75 87 PRO A C 1
ATOM 673 O O . PRO A 1 87 ? -7.689 -6.738 -9.064 1.00 55.75 87 PRO A O 1
ATOM 676 N N . ALA A 1 88 ? -5.790 -7.844 -9.466 1.00 59.47 88 ALA A N 1
ATOM 677 C CA . ALA A 1 88 ? -6.401 -9.148 -9.732 1.00 59.47 88 ALA A CA 1
ATOM 678 C C . ALA A 1 88 ? -6.825 -9.940 -8.466 1.00 59.47 88 ALA A C 1
ATOM 680 O O . ALA A 1 88 ? -7.338 -11.056 -8.586 1.00 59.47 88 ALA A O 1
ATOM 681 N N . GLY A 1 89 ? -6.621 -9.397 -7.262 1.00 50.72 89 GLY A N 1
ATOM 682 C CA . GLY A 1 89 ? -6.997 -9.989 -5.974 1.00 50.72 89 GLY A CA 1
ATOM 683 C C . GLY A 1 89 ? -6.016 -11.034 -5.434 1.00 50.72 89 GLY A C 1
ATOM 684 O O . GLY A 1 89 ? -6.416 -11.889 -4.642 1.00 50.72 89 GLY A O 1
ATOM 685 N N . LYS A 1 90 ? -4.754 -11.009 -5.875 1.00 49.62 90 LYS A N 1
ATOM 686 C CA . LYS A 1 90 ? -3.693 -11.910 -5.394 1.00 49.62 90 LYS A CA 1
ATOM 687 C C . LYS A 1 90 ? -2.647 -11.118 -4.603 1.00 49.62 90 LYS A C 1
ATOM 689 O O . LYS A 1 90 ? -2.425 -9.961 -4.945 1.00 49.62 90 LYS A O 1
ATOM 694 N N . PRO A 1 91 ? -2.013 -11.699 -3.568 1.00 53.06 91 PRO A N 1
ATOM 695 C CA . PRO A 1 91 ? -0.849 -11.064 -2.956 1.00 53.06 91 PRO A CA 1
ATOM 696 C C . PRO A 1 91 ? 0.226 -10.871 -4.035 1.00 53.06 91 PRO A C 1
ATOM 698 O O . PRO A 1 91 ? 0.470 -11.801 -4.812 1.00 53.06 91 PRO A O 1
ATOM 701 N N . ALA A 1 92 ? 0.755 -9.648 -4.125 1.00 56.50 92 ALA A N 1
ATOM 702 C CA . ALA A 1 92 ? 1.841 -9.285 -5.033 1.00 56.50 92 ALA A CA 1
ATOM 703 C C . ALA A 1 92 ? 3.192 -9.716 -4.451 1.00 56.50 92 ALA A C 1
ATOM 705 O O . ALA A 1 92 ? 3.332 -9.662 -3.207 1.00 56.50 92 ALA A O 1
#

Foldseek 3Di:
DDDPDDPDDPPVPPPCVVVLVVQLVQLLVVLVPDPVHDPLLSVLSVCLSPDFDGDPSNVVSLVVCVVVVQWDWDADPNDTGIFGARPVGHTD

Organism: Mycolicibacterium iranicum (NCBI:txid912594)

Sequence (92 aa):
MSESSESADVEAVPEDTDNEDTARQRWLAAVAEDSRTEARHLSAAEVMAHRPELPDEHLAAAEELVQMGLAWKNELDGEFSYTPIDPAGKPA

Radius of gyration: 19.46 Å; chains: 1; bounding box: 50×60×31 Å

Secondary structure (DSSP, 8-state):
---------------THHHHHHHHHHHHHHHHH-TT--HHHHHHHHHHHH-SSPPHHHHHHHHHHHHTTSEEEEEETTEEEEEEB-TTSSB-